Protein AF-A0A3D1RLZ6-F1 (afdb_monomer)

Mean predicted aligned error: 2.78 Å

Radius of gyration: 13.09 Å; Cα contacts (8 Å, |Δi|>4): 187; chains: 1; bounding box: 31×28×32 Å

Solvent-accessible surface area (backbone atoms only — not comparable to full-atom values): 5497 Å² total; per-residue (Å²): 127,96,57,69,88,46,57,87,55,47,55,25,34,32,24,26,44,87,44,50,28,30,39,30,36,43,90,94,47,75,49,80,34,24,55,87,26,44,69,63,46,30,62,75,71,66,55,89,64,71,44,82,76,44,78,47,44,32,54,79,47,51,66,40,80,39,77,40,95,88,50,104,45,73,19,36,28,40,72,29,85,84,52,52,80,84,65,71,44,40,66,41,77,39,97

Secondary structure (DSSP, 8-state):
---GGGGGG--EEEE-TTSEEEEEEETTEEEEEEGGGHHHHHHHHT----EEEEEEEGGGGTT-EEE-SSSS-EEEEEE-TT--SSSTTS-EEE-

pLDDT: mean 95.53, std 2.6, range [84.88, 98.5]

Structure (mmCIF, N/CA/C/O backbone):
data_AF-A0A3D1RLZ6-F1
#
_entry.id   AF-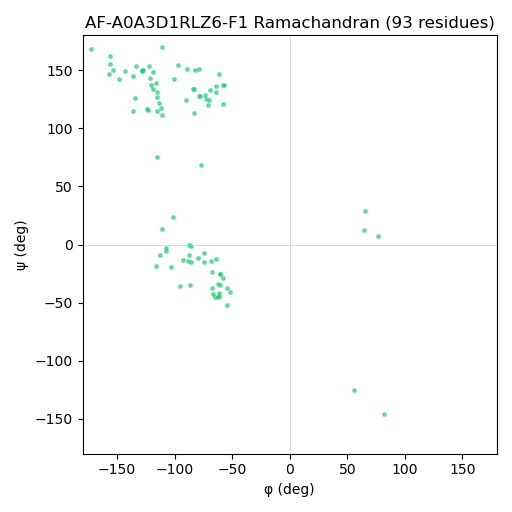A0A3D1RLZ6-F1
#
loop_
_atom_site.group_PDB
_atom_site.id
_atom_site.type_symbol
_atom_site.label_atom_id
_atom_site.label_alt_id
_atom_site.label_comp_id
_atom_site.label_asym_id
_atom_site.label_entity_id
_atom_site.label_seq_id
_atom_site.pdbx_PDB_ins_code
_atom_site.Cartn_x
_atom_site.Cartn_y
_atom_site.Cartn_z
_atom_site.occupancy
_atom_site.B_iso_or_equiv
_atom_site.auth_seq_id
_atom_site.auth_comp_id
_atom_site.auth_asym_id
_atom_site.auth_atom_id
_atom_site.pdbx_PDB_model_num
ATOM 1 N N . THR A 1 1 ? 8.895 3.585 1.256 1.00 89.19 1 THR A N 1
ATOM 2 C CA . THR A 1 1 ? 10.248 3.203 0.793 1.00 89.19 1 THR A CA 1
ATOM 3 C C . THR A 1 1 ? 11.272 3.813 1.725 1.00 89.19 1 THR A C 1
ATOM 5 O O . THR A 1 1 ? 11.030 4.918 2.190 1.00 89.19 1 THR A O 1
ATOM 8 N N . THR A 1 2 ? 12.380 3.129 2.007 1.00 90.88 2 THR A N 1
ATOM 9 C CA . THR A 1 2 ? 13.514 3.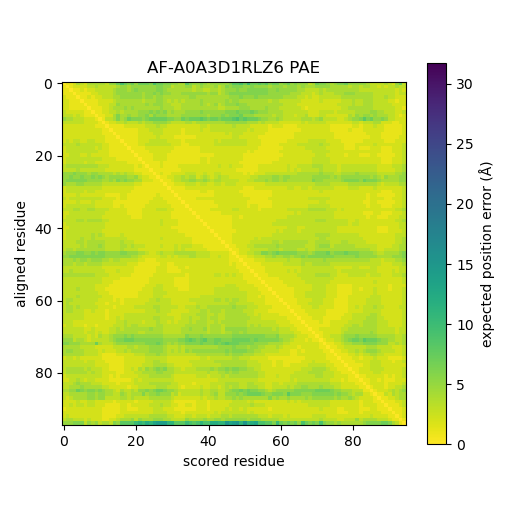688 2.773 1.00 90.88 2 THR A CA 1
ATOM 10 C C . THR A 1 2 ? 14.518 4.425 1.879 1.00 90.88 2 THR A C 1
ATOM 12 O O . THR A 1 2 ? 15.398 5.119 2.378 1.00 90.88 2 THR A O 1
ATOM 15 N N . THR A 1 3 ? 14.373 4.315 0.555 1.00 93.19 3 THR A N 1
ATOM 16 C CA . THR A 1 3 ? 15.245 4.927 -0.454 1.00 93.19 3 THR A CA 1
ATOM 17 C C . THR A 1 3 ? 14.465 5.964 -1.276 1.00 93.19 3 THR A C 1
ATOM 19 O O . THR A 1 3 ? 14.077 5.702 -2.416 1.00 93.19 3 THR A O 1
ATOM 22 N N . PRO A 1 4 ? 14.167 7.159 -0.728 1.00 91.56 4 PRO A N 1
ATOM 23 C CA . PRO A 1 4 ? 13.260 8.125 -1.363 1.00 91.56 4 PRO A CA 1
ATOM 24 C C . PRO A 1 4 ? 13.725 8.603 -2.747 1.00 91.56 4 PRO A C 1
ATOM 26 O O . PRO A 1 4 ? 12.891 8.927 -3.588 1.00 91.56 4 PRO A O 1
ATOM 29 N N . TRP A 1 5 ? 15.032 8.570 -3.032 1.00 93.25 5 TRP A N 1
ATOM 30 C CA . TRP A 1 5 ? 15.589 8.910 -4.349 1.00 93.25 5 TRP A CA 1
ATOM 31 C C . TRP A 1 5 ? 15.145 7.968 -5.480 1.00 93.25 5 TRP A C 1
ATOM 33 O O . TRP A 1 5 ? 15.356 8.287 -6.645 1.00 93.25 5 TRP A O 1
ATOM 43 N N . THR A 1 6 ? 14.528 6.825 -5.164 1.00 93.12 6 THR A N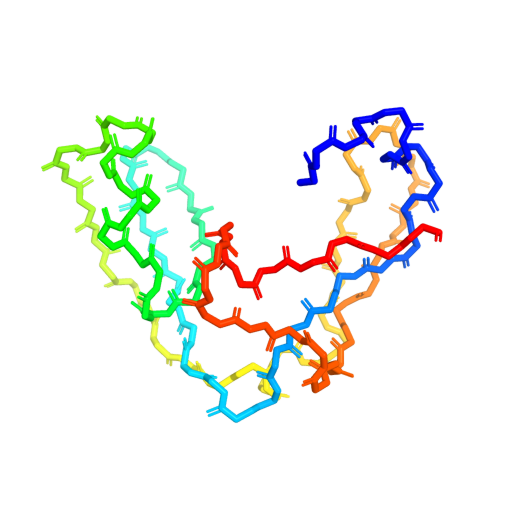 1
ATOM 44 C CA . THR A 1 6 ? 13.971 5.894 -6.162 1.00 93.12 6 THR A CA 1
ATOM 45 C C . THR A 1 6 ? 12.551 6.255 -6.599 1.00 93.12 6 THR A C 1
ATOM 47 O O . THR A 1 6 ? 12.101 5.799 -7.643 1.00 93.12 6 THR A O 1
ATOM 50 N N . LEU A 1 7 ? 11.851 7.122 -5.859 1.00 92.88 7 LEU A N 1
ATOM 51 C CA . LEU A 1 7 ? 10.470 7.497 -6.170 1.00 92.88 7 LEU A CA 1
ATOM 52 C C . LEU A 1 7 ? 10.286 8.172 -7.544 1.00 92.88 7 LEU A C 1
ATOM 54 O O . LEU A 1 7 ? 9.270 7.902 -8.171 1.00 92.88 7 LEU A O 1
ATOM 58 N N . PRO A 1 8 ? 11.215 8.997 -8.074 1.00 93.69 8 PRO A N 1
ATOM 59 C CA . PRO A 1 8 ? 11.110 9.504 -9.446 1.00 93.69 8 PRO A CA 1
ATOM 60 C C . PRO A 1 8 ? 11.039 8.402 -10.520 1.00 93.69 8 PRO A C 1
ATOM 62 O O . PRO A 1 8 ? 10.432 8.592 -11.575 1.00 93.69 8 PRO A O 1
ATOM 65 N N . ALA A 1 9 ? 11.644 7.243 -10.261 1.00 92.62 9 ALA A N 1
ATOM 66 C CA . ALA A 1 9 ? 11.632 6.109 -11.176 1.00 92.62 9 ALA A CA 1
ATOM 67 C C . ALA A 1 9 ? 10.387 5.217 -11.018 1.00 92.62 9 ALA A C 1
ATOM 69 O O . ALA A 1 9 ? 10.212 4.298 -11.805 1.00 92.62 9 ALA A O 1
ATOM 70 N N . ASN A 1 10 ? 9.474 5.517 -10.087 1.00 91.50 10 ASN A N 1
ATOM 71 C CA . ASN A 1 10 ? 8.288 4.701 -9.839 1.00 91.50 10 ASN A CA 1
ATOM 72 C C . ASN A 1 10 ? 7.404 4.526 -11.095 1.00 91.50 10 ASN A C 1
ATOM 74 O O . ASN A 1 10 ? 6.883 5.491 -11.660 1.00 91.50 10 ASN A O 1
ATOM 78 N N . THR A 1 11 ? 7.193 3.280 -11.501 1.00 89.50 11 THR A N 1
ATOM 79 C CA . THR A 1 11 ? 6.358 2.862 -12.635 1.00 89.50 11 THR A CA 1
ATOM 80 C C . THR A 1 11 ? 5.105 2.092 -12.208 1.00 89.50 11 THR A C 1
ATOM 82 O O . THR A 1 11 ? 4.213 1.878 -13.031 1.00 89.50 11 THR A O 1
ATOM 85 N N . GLY A 1 12 ? 4.978 1.712 -10.933 1.00 94.56 12 GLY A N 1
ATOM 86 C CA . GLY A 1 12 ? 3.848 0.915 -10.458 1.00 94.56 12 GLY A CA 1
ATOM 87 C C . GLY A 1 12 ? 3.807 0.731 -8.945 1.00 94.56 12 GLY A C 1
ATOM 88 O O . GLY A 1 12 ? 4.760 1.019 -8.234 1.00 94.56 12 GLY A O 1
ATOM 89 N N . ILE A 1 13 ? 2.684 0.237 -8.438 1.00 97.12 13 ILE A N 1
ATOM 90 C CA . ILE A 1 13 ? 2.476 -0.017 -7.011 1.00 97.12 13 ILE A CA 1
ATOM 91 C C . ILE A 1 13 ? 2.081 -1.483 -6.845 1.00 97.12 13 ILE A C 1
ATOM 93 O O . ILE A 1 13 ? 1.043 -1.915 -7.332 1.00 97.12 13 ILE A O 1
ATOM 97 N N . CYS A 1 14 ? 2.903 -2.256 -6.151 1.00 97.50 14 CYS A N 1
ATOM 98 C CA . CYS A 1 14 ? 2.623 -3.640 -5.816 1.00 97.50 14 CYS A CA 1
ATOM 99 C C . CYS A 1 14 ? 1.739 -3.748 -4.569 1.00 97.50 14 CYS A C 1
ATOM 101 O O . CYS A 1 14 ? 2.021 -3.127 -3.539 1.00 97.50 14 CYS A O 1
ATOM 103 N N . VAL A 1 15 ? 0.719 -4.600 -4.653 1.00 98.12 15 VAL A N 1
ATOM 104 C CA . VAL A 1 15 ? -0.120 -5.045 -3.529 1.00 98.12 15 VAL A CA 1
ATOM 105 C C . VAL A 1 15 ? -0.182 -6.571 -3.495 1.00 98.12 15 VAL A C 1
ATOM 107 O O . VAL A 1 15 ? -0.095 -7.223 -4.536 1.00 98.12 15 VAL A O 1
ATOM 110 N N . HIS A 1 16 ? -0.323 -7.174 -2.316 1.00 98.38 16 HIS A N 1
ATOM 111 C CA . HIS A 1 16 ? -0.461 -8.627 -2.226 1.00 98.38 16 HIS A CA 1
ATOM 112 C C . HIS A 1 16 ? -1.895 -9.039 -2.607 1.00 98.38 16 HIS A C 1
ATOM 114 O O . HIS A 1 16 ? -2.842 -8.531 -2.002 1.00 98.38 16 HIS A O 1
ATOM 120 N N . PRO A 1 17 ? -2.106 -9.988 -3.538 1.00 97.88 17 PRO A N 1
ATOM 121 C CA . PRO A 1 17 ? -3.448 -10.315 -4.034 1.00 97.88 17 PRO A CA 1
ATOM 122 C C . PRO A 1 17 ? -4.396 -10.859 -2.952 1.00 97.88 17 PRO A C 1
ATOM 124 O O . PRO A 1 17 ? -5.597 -10.592 -2.995 1.00 97.88 17 PRO A O 1
ATOM 127 N N . ASP A 1 18 ? -3.853 -11.603 -1.984 1.00 98.06 18 ASP A N 1
ATOM 128 C CA . ASP A 1 18 ? -4.637 -12.317 -0.964 1.00 98.06 18 ASP A CA 1
ATOM 129 C C . ASP A 1 18 ? -4.865 -11.520 0.333 1.00 98.06 18 ASP A C 1
ATOM 131 O O . ASP A 1 18 ? -5.708 -11.905 1.154 1.00 98.06 18 ASP A O 1
ATOM 135 N N . PHE A 1 19 ? -4.141 -10.412 0.529 1.00 98.38 19 PHE A N 1
ATOM 136 C CA . PHE A 1 19 ? -4.297 -9.585 1.726 1.00 98.38 19 PHE A CA 1
ATOM 137 C C . PHE A 1 19 ? -5.525 -8.686 1.619 1.00 98.38 19 PHE A C 1
ATOM 139 O O . PHE A 1 19 ? -5.942 -8.289 0.528 1.00 98.38 19 PHE A O 1
ATOM 146 N N . ASP A 1 20 ? -6.096 -8.377 2.780 1.00 98.44 20 ASP A N 1
ATOM 147 C CA . ASP A 1 20 ? -7.176 -7.409 2.917 1.00 98.44 20 ASP A CA 1
ATOM 148 C C . ASP A 1 20 ? -6.600 -5.998 3.019 1.00 98.44 20 ASP A C 1
ATOM 150 O O . ASP A 1 20 ? -5.659 -5.739 3.774 1.00 98.44 20 ASP A O 1
ATOM 154 N N . TYR A 1 21 ? -7.189 -5.083 2.263 1.00 98.50 21 TYR A N 1
ATOM 155 C CA . TYR A 1 21 ? -6.867 -3.667 2.228 1.00 98.50 21 TYR A CA 1
ATOM 156 C C . TYR A 1 21 ? -8.083 -2.853 2.646 1.00 98.50 21 TYR A C 1
ATOM 158 O O . TYR A 1 21 ? -9.233 -3.225 2.401 1.00 98.50 21 TYR A O 1
ATOM 166 N N . LEU A 1 22 ? -7.810 -1.718 3.278 1.00 98.38 22 LEU A N 1
ATOM 167 C CA . LEU A 1 22 ? -8.814 -0.791 3.766 1.00 98.38 22 LEU A CA 1
ATOM 168 C C . LEU A 1 22 ? -8.687 0.527 3.016 1.00 98.38 22 LEU A C 1
ATOM 170 O O . LEU A 1 22 ? -7.614 1.125 3.004 1.00 98.38 22 LEU A O 1
ATOM 174 N N . LEU A 1 23 ? -9.795 1.000 2.446 1.00 98.12 23 LEU A N 1
ATOM 175 C CA . LEU A 1 23 ? -9.969 2.418 2.164 1.00 98.12 23 LEU A CA 1
ATOM 176 C C . LEU A 1 23 ? -10.468 3.067 3.449 1.00 98.12 23 LEU A C 1
ATOM 178 O O . LEU A 1 23 ? -11.591 2.804 3.883 1.00 98.12 23 LEU A O 1
ATOM 182 N N . LEU A 1 24 ? -9.646 3.919 4.038 1.00 97.19 24 LEU A N 1
ATOM 183 C CA . LEU A 1 24 ? -9.953 4.625 5.273 1.00 97.19 24 LEU A CA 1
ATOM 184 C C . LEU A 1 24 ? -9.867 6.130 5.075 1.00 97.19 24 LEU A C 1
ATOM 186 O O . LEU A 1 24 ? -9.161 6.610 4.194 1.00 97.19 24 LEU A O 1
ATOM 190 N N . GLN A 1 25 ? -10.612 6.864 5.889 1.00 97.75 25 GLN A N 1
ATOM 191 C CA . GLN A 1 25 ? -10.584 8.315 5.942 1.00 97.75 25 GLN A CA 1
ATOM 192 C C . GLN A 1 25 ? -10.068 8.761 7.304 1.00 97.75 25 GLN A C 1
ATOM 194 O O . GLN A 1 25 ? -10.582 8.311 8.324 1.00 97.75 25 GLN A O 1
ATOM 199 N N . THR A 1 26 ? -9.103 9.673 7.314 1.00 96.19 26 THR A N 1
ATOM 200 C CA . THR A 1 26 ? -8.646 10.367 8.524 1.00 96.19 26 THR A CA 1
ATOM 201 C C . THR A 1 26 ? -8.522 11.855 8.213 1.00 96.19 26 THR A C 1
ATOM 203 O O . THR A 1 26 ? -7.943 12.252 7.200 1.00 96.19 26 THR A O 1
ATOM 206 N N . GLY A 1 27 ? -9.185 12.690 9.016 1.00 94.38 27 GLY A N 1
ATOM 207 C CA . GLY A 1 27 ? -9.415 14.093 8.669 1.00 94.38 27 GLY A CA 1
ATOM 208 C C . GLY A 1 27 ? -10.117 14.249 7.309 1.00 94.38 27 GLY A C 1
ATOM 209 O O . GLY A 1 27 ? -11.192 13.684 7.072 1.00 94.38 27 GLY A O 1
ATOM 210 N N . SER A 1 28 ? -9.509 15.028 6.410 1.00 95.00 28 SER A N 1
ATOM 211 C CA . SER A 1 28 ? -9.987 15.251 5.037 1.00 95.00 28 SER A CA 1
ATOM 212 C C . SER A 1 28 ? -9.466 14.235 4.020 1.00 95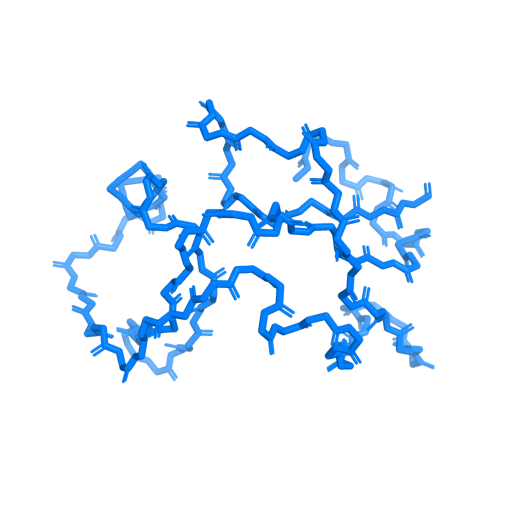.00 28 SER A C 1
ATOM 214 O O . SER A 1 28 ? -9.998 14.164 2.913 1.00 95.00 28 SER A O 1
ATOM 216 N N . GLU A 1 29 ? -8.444 13.459 4.377 1.00 96.62 29 GLU A N 1
ATOM 217 C CA . GLU A 1 29 ? -7.712 12.604 3.448 1.00 96.62 29 GLU A CA 1
ATOM 218 C C . GLU A 1 29 ? -8.216 11.161 3.481 1.00 96.62 29 GLU A C 1
ATOM 220 O O . GLU A 1 29 ? -8.757 10.676 4.482 1.00 96.62 29 GLU A O 1
ATOM 225 N N . LYS A 1 30 ? -8.026 10.455 2.363 1.00 97.44 30 LYS A N 1
ATOM 226 C CA . LYS A 1 30 ? -8.342 9.029 2.239 1.00 97.44 30 LYS A CA 1
ATOM 227 C C . LYS A 1 30 ? -7.094 8.243 1.880 1.00 97.44 30 LYS A C 1
ATOM 229 O O . LYS A 1 30 ? -6.354 8.628 0.980 1.00 97.44 30 LYS A O 1
ATOM 234 N N . TYR A 1 31 ? -6.918 7.102 2.532 1.00 97.50 31 TYR A N 1
ATOM 235 C CA . TYR A 1 31 ? -5.752 6.244 2.369 1.00 97.50 31 TYR A CA 1
ATOM 236 C C . TYR A 1 31 ? -6.161 4.810 2.059 1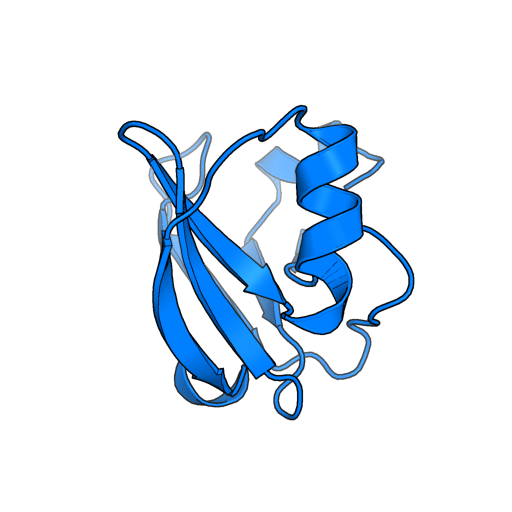.00 97.50 31 TYR A C 1
ATOM 238 O O . TYR A 1 31 ? -7.212 4.341 2.496 1.00 97.50 31 TYR A O 1
ATOM 246 N N . VAL A 1 32 ? -5.296 4.117 1.319 1.00 97.75 32 VAL A N 1
ATOM 247 C CA . VAL A 1 32 ? -5.363 2.669 1.110 1.00 97.75 32 VAL A CA 1
ATOM 248 C C . VAL A 1 32 ? -4.181 2.030 1.819 1.00 97.75 32 VAL A C 1
ATOM 250 O O . VAL A 1 32 ? -3.032 2.321 1.485 1.00 97.75 32 VAL A O 1
ATOM 253 N N . ILE A 1 33 ? -4.466 1.184 2.807 1.00 97.56 33 ILE A N 1
ATOM 254 C CA . ILE A 1 33 ? -3.464 0.514 3.647 1.00 97.56 33 ILE A CA 1
ATOM 255 C C . ILE A 1 33 ? -3.869 -0.952 3.818 1.00 97.56 33 ILE A C 1
ATOM 257 O O . ILE A 1 33 ? -5.060 -1.267 3.884 1.00 97.56 33 ILE A O 1
ATOM 261 N N . ALA A 1 34 ? -2.895 -1.860 3.883 1.00 98.19 34 ALA A N 1
ATOM 262 C CA . ALA A 1 34 ? -3.170 -3.251 4.226 1.00 98.19 34 ALA A CA 1
ATOM 263 C C . ALA A 1 34 ? -3.709 -3.342 5.661 1.00 98.19 34 ALA A C 1
ATOM 265 O O . ALA A 1 34 ? -3.115 -2.806 6.594 1.00 98.19 34 ALA A O 1
ATOM 266 N N . LYS A 1 35 ? -4.816 -4.061 5.853 1.00 97.94 35 LYS A N 1
ATOM 267 C CA . LYS A 1 35 ? -5.535 -4.162 7.131 1.00 97.94 35 LYS A CA 1
ATOM 268 C C . LYS A 1 35 ? -4.627 -4.556 8.298 1.00 97.94 35 LYS A C 1
ATOM 270 O O . LYS A 1 35 ? -4.738 -3.978 9.372 1.00 97.94 35 LYS A O 1
ATOM 275 N N . GLY A 1 36 ? -3.700 -5.489 8.072 1.00 96.75 36 GLY A N 1
ATOM 276 C CA . GLY A 1 36 ? -2.747 -5.949 9.091 1.00 96.75 36 GLY A CA 1
ATOM 277 C C . GLY A 1 36 ? -1.698 -4.915 9.518 1.00 96.75 36 GLY A C 1
ATOM 278 O O . GLY A 1 36 ? -1.054 -5.110 10.540 1.00 96.75 36 GLY A O 1
ATOM 279 N N . LEU A 1 37 ? -1.531 -3.823 8.766 1.00 97.38 37 LEU A N 1
ATOM 280 C CA . LEU A 1 37 ? -0.552 -2.764 9.034 1.00 97.38 37 LEU A CA 1
ATOM 281 C C . LEU A 1 37 ? -1.196 -1.470 9.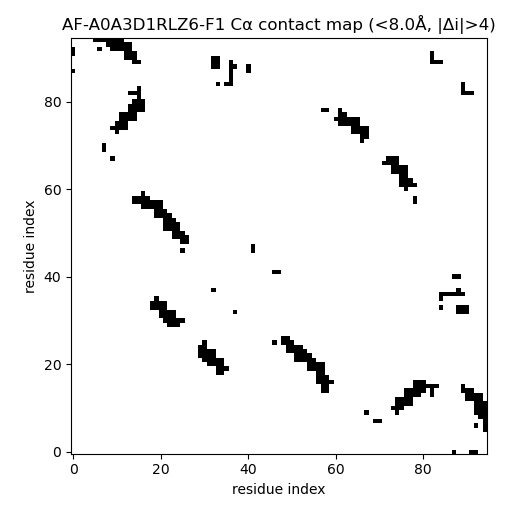552 1.00 97.38 37 LEU A C 1
ATOM 283 O O . LEU A 1 37 ? -0.477 -0.532 9.885 1.00 97.38 37 LEU A O 1
ATOM 287 N N . LEU A 1 38 ? -2.530 -1.411 9.644 1.00 96.69 38 LEU A N 1
ATOM 288 C CA . LEU A 1 38 ? -3.264 -0.203 10.024 1.00 96.69 38 LEU A CA 1
ATOM 289 C C . LEU A 1 38 ? -2.790 0.381 11.358 1.00 96.69 38 LEU A C 1
ATOM 291 O O . LEU A 1 38 ? -2.444 1.553 11.403 1.00 96.69 38 LEU A O 1
ATOM 295 N N . GLU A 1 39 ? -2.735 -0.430 12.414 1.00 95.38 39 GLU A N 1
ATOM 296 C CA . GLU A 1 39 ? -2.354 0.039 13.755 1.00 95.38 39 GLU A CA 1
ATOM 297 C C . GLU A 1 39 ? -0.925 0.601 13.782 1.00 95.38 39 GLU A C 1
ATOM 299 O O . GLU A 1 39 ? -0.677 1.660 14.354 1.00 95.38 39 GLU A O 1
ATOM 304 N N . SER A 1 40 ? 0.016 -0.067 13.102 1.00 96.25 40 SER A N 1
ATOM 305 C CA . SER A 1 40 ? 1.404 0.401 13.004 1.00 96.25 40 SER A CA 1
ATOM 306 C C . SER A 1 40 ? 1.497 1.725 12.248 1.00 96.25 40 SER A C 1
ATOM 308 O O . SER A 1 40 ? 2.191 2.637 12.688 1.00 96.25 40 SER A O 1
ATOM 310 N N . VAL A 1 41 ? 0.789 1.840 11.120 1.00 96.56 41 VAL A N 1
ATOM 311 C CA . VAL A 1 41 ? 0.774 3.060 10.304 1.00 96.56 41 VAL A CA 1
ATOM 312 C C . VAL A 1 41 ? 0.101 4.208 11.053 1.00 96.56 41 VAL A C 1
ATOM 314 O O . VAL A 1 41 ? 0.607 5.326 11.037 1.00 96.56 41 VAL A O 1
ATOM 317 N N . ALA A 1 42 ? -1.011 3.940 11.736 1.00 96.25 42 ALA A N 1
ATOM 318 C CA . ALA A 1 42 ? -1.713 4.933 12.532 1.00 96.25 42 ALA A CA 1
ATOM 319 C C . ALA A 1 42 ? -0.834 5.470 13.668 1.00 96.25 42 ALA A C 1
ATOM 321 O O . ALA A 1 42 ? -0.758 6.683 13.853 1.00 96.25 42 ALA A O 1
ATOM 322 N N . ALA A 1 43 ? -0.116 4.592 14.375 1.00 96.06 43 ALA A N 1
ATOM 323 C CA . ALA A 1 43 ? 0.821 4.995 15.417 1.00 96.06 43 ALA A CA 1
ATOM 324 C C . ALA A 1 43 ? 1.976 5.849 14.863 1.00 96.06 43 ALA A C 1
ATOM 326 O O . ALA A 1 43 ? 2.297 6.889 15.436 1.00 96.06 43 ALA A O 1
ATOM 327 N N . GLU A 1 44 ? 2.576 5.447 13.738 1.00 95.44 44 GLU A N 1
ATOM 328 C CA . GLU A 1 44 ? 3.704 6.162 13.123 1.00 95.44 44 GLU A CA 1
ATOM 329 C C . GLU A 1 44 ? 3.301 7.535 12.564 1.00 95.44 44 GLU A C 1
ATOM 331 O O . GLU A 1 44 ? 4.047 8.506 12.692 1.00 95.44 44 GLU A O 1
ATOM 336 N N . LEU A 1 45 ? 2.102 7.641 11.985 1.00 94.94 45 LEU A N 1
ATOM 337 C CA . LEU A 1 45 ? 1.571 8.890 11.432 1.00 94.94 45 LEU A CA 1
ATOM 338 C C . LEU A 1 45 ? 0.823 9.747 12.466 1.00 94.94 45 LEU A C 1
ATOM 340 O O . LEU A 1 45 ? 0.338 10.827 12.125 1.00 94.94 45 LEU A O 1
ATOM 344 N N . GLY A 1 46 ? 0.721 9.285 13.716 1.00 95.94 46 GLY A N 1
ATOM 345 C CA . GLY A 1 46 ? 0.030 9.994 14.793 1.00 95.94 46 GLY A CA 1
ATOM 346 C C . GLY A 1 46 ? -1.477 10.141 14.565 1.00 95.94 46 GLY A C 1
ATOM 347 O O . GLY A 1 46 ? -2.075 11.122 15.007 1.00 95.94 46 GLY A O 1
ATOM 348 N N . TRP A 1 47 ? -2.097 9.204 13.849 1.00 95.81 47 TRP A N 1
ATOM 349 C CA . TRP A 1 47 ? -3.540 9.199 13.635 1.00 95.81 47 TRP A CA 1
ATOM 350 C C . TRP A 1 47 ? -4.257 8.805 14.923 1.00 95.81 47 TRP A C 1
ATOM 352 O O . TRP A 1 47 ? -3.991 7.756 15.502 1.00 95.81 47 TRP A O 1
ATOM 362 N N . THR A 1 48 ? -5.182 9.652 15.367 1.00 93.62 48 THR A N 1
ATOM 363 C CA . THR A 1 48 ? -5.976 9.427 16.586 1.00 93.62 48 THR A CA 1
ATOM 364 C C . THR A 1 48 ? -7.398 8.966 16.296 1.00 93.62 48 THR A C 1
ATOM 366 O O . THR A 1 48 ? -8.043 8.399 17.173 1.00 93.62 48 THR A O 1
ATOM 369 N N . ASP A 1 49 ? -7.882 9.203 15.076 1.00 95.00 49 ASP A N 1
ATOM 370 C CA . ASP A 1 49 ? -9.190 8.767 14.605 1.00 95.00 49 ASP A CA 1
ATOM 371 C C . ASP A 1 49 ? -9.148 8.473 13.101 1.00 95.00 49 ASP A C 1
ATOM 373 O O . ASP A 1 49 ? -8.483 9.166 12.316 1.00 95.00 49 ASP A O 1
ATOM 377 N N . TRP A 1 50 ? -9.871 7.434 12.694 1.00 96.88 50 TRP A N 1
ATOM 378 C CA . TRP A 1 50 ? -10.073 7.081 11.297 1.00 96.88 50 TRP A CA 1
ATOM 379 C C . TRP A 1 50 ? -11.379 6.315 11.116 1.00 96.88 50 TRP A C 1
ATOM 381 O O . TRP A 1 50 ? -11.822 5.536 11.958 1.00 96.88 50 TRP A O 1
ATOM 391 N N . LYS A 1 51 ? -11.973 6.475 9.938 1.00 97.75 51 LYS A N 1
ATOM 392 C CA . LYS A 1 51 ? -13.174 5.759 9.526 1.00 97.75 51 LYS A CA 1
ATOM 393 C C . LYS A 1 51 ? -12.852 4.816 8.382 1.00 97.75 51 LYS A C 1
ATOM 395 O O . LYS A 1 51 ? -12.445 5.255 7.309 1.00 97.75 51 LYS A O 1
ATOM 400 N N . VAL A 1 52 ? -13.116 3.527 8.570 1.00 98.00 52 VAL A N 1
ATOM 401 C CA . VAL A 1 52 ? -13.069 2.554 7.472 1.00 98.00 52 VAL A CA 1
ATOM 402 C C . VAL A 1 52 ? -14.263 2.797 6.546 1.00 98.00 52 VAL A C 1
ATOM 404 O O . VAL A 1 52 ? -15.416 2.746 6.971 1.00 98.00 52 VAL A O 1
ATOM 407 N N . LEU A 1 53 ? -13.982 3.094 5.278 1.00 98.06 53 LEU A N 1
ATOM 408 C CA . LEU A 1 53 ? -14.986 3.324 4.238 1.00 98.06 53 LEU A CA 1
ATOM 409 C C . LEU A 1 53 ? -15.273 2.058 3.430 1.00 98.06 53 LEU A C 1
ATOM 411 O O . LEU A 1 53 ? -16.403 1.857 2.988 1.00 98.06 53 LEU A O 1
ATOM 415 N N . LYS A 1 54 ? -14.247 1.232 3.196 1.00 98.00 54 LYS A N 1
ATOM 416 C CA . LYS A 1 54 ? -14.364 -0.015 2.436 1.00 98.00 54 LYS A CA 1
ATOM 417 C C . LYS A 1 54 ? -13.244 -0.983 2.803 1.00 98.00 54 LYS A C 1
ATOM 419 O O . LYS A 1 54 ? -12.118 -0.552 3.030 1.00 98.00 54 LYS A O 1
ATOM 424 N N . GLU A 1 55 ? -13.551 -2.273 2.773 1.00 98.38 55 GLU A N 1
ATOM 425 C CA . GLU A 1 55 ? -12.585 -3.373 2.822 1.00 98.38 55 GLU A CA 1
ATOM 426 C C . GLU A 1 55 ? -12.652 -4.153 1.501 1.00 98.38 55 GLU A C 1
ATOM 428 O O . GLU A 1 55 ? -13.735 -4.323 0.934 1.00 98.38 55 GLU A O 1
ATOM 433 N N . PHE A 1 56 ? -11.499 -4.552 0.967 1.00 98.31 56 PHE A N 1
ATOM 434 C CA . PHE A 1 56 ? -11.377 -5.280 -0.301 1.00 98.31 56 PHE A CA 1
ATOM 435 C C . PHE A 1 56 ? -10.076 -6.088 -0.347 1.00 98.31 56 PHE A C 1
ATOM 437 O O . PHE A 1 56 ? -9.150 -5.822 0.418 1.00 98.31 56 PHE A O 1
ATOM 444 N N . LYS A 1 57 ? -9.979 -7.065 -1.254 1.00 98.31 57 LYS A N 1
ATOM 445 C CA . LYS A 1 57 ? -8.737 -7.815 -1.475 1.00 98.31 57 LYS A CA 1
ATOM 446 C C . LYS A 1 57 ? -7.795 -7.040 -2.386 1.00 98.31 57 LYS A C 1
ATOM 448 O O . LYS A 1 57 ? -8.245 -6.341 -3.289 1.00 98.31 57 LYS A O 1
ATOM 453 N N . GLY A 1 58 ? -6.484 -7.219 -2.216 1.00 97.56 58 GLY A N 1
ATOM 454 C CA . GLY A 1 58 ? -5.488 -6.571 -3.083 1.00 97.56 58 GLY A CA 1
ATOM 455 C C . GLY A 1 58 ? -5.716 -6.864 -4.571 1.00 97.56 58 GLY A C 1
ATOM 456 O O . GLY A 1 58 ? -5.632 -5.962 -5.399 1.00 97.56 58 GLY A O 1
ATOM 457 N N . LYS A 1 59 ? -6.143 -8.090 -4.903 1.00 98.06 59 LYS A N 1
ATOM 458 C CA . LYS A 1 59 ? -6.495 -8.468 -6.282 1.00 98.06 59 LYS A CA 1
ATOM 459 C C . LYS A 1 59 ? -7.647 -7.653 -6.884 1.00 98.06 59 LYS A C 1
ATOM 461 O O . LYS A 1 59 ? -7.723 -7.534 -8.101 1.00 98.06 59 LYS A O 1
ATOM 466 N N . ASP A 1 60 ? -8.533 -7.095 -6.059 1.00 97.75 60 ASP A N 1
ATOM 467 C CA . ASP A 1 60 ? -9.717 -6.361 -6.522 1.00 97.75 60 ASP A CA 1
ATOM 468 C C . ASP A 1 60 ? -9.357 -4.968 -7.068 1.00 97.75 60 ASP A C 1
ATOM 470 O O . ASP A 1 60 ? -10.176 -4.337 -7.734 1.00 97.75 60 ASP A O 1
ATOM 474 N N . ILE A 1 61 ? -8.141 -4.484 -6.787 1.00 96.69 61 ILE A N 1
ATOM 475 C CA . ILE A 1 61 ? -7.615 -3.200 -7.273 1.00 96.69 61 ILE A CA 1
ATOM 476 C C . ILE A 1 61 ? -6.476 -3.370 -8.282 1.00 96.69 61 ILE A C 1
ATOM 478 O O . ILE A 1 61 ? -5.785 -2.403 -8.603 1.00 96.69 61 ILE A O 1
ATOM 482 N N . GLU A 1 62 ? -6.268 -4.580 -8.803 1.00 97.06 62 GLU A N 1
ATOM 483 C CA . GLU A 1 62 ? -5.295 -4.801 -9.867 1.00 97.06 62 GLU A CA 1
ATOM 484 C C . GLU A 1 62 ? -5.626 -3.925 -11.086 1.00 97.06 62 GLU A C 1
ATOM 486 O O . GLU A 1 62 ? -6.780 -3.788 -11.495 1.00 97.06 62 GLU A O 1
ATOM 491 N N . ARG A 1 63 ? -4.593 -3.317 -11.675 1.00 96.44 63 ARG A N 1
ATOM 492 C CA . ARG A 1 63 ? -4.673 -2.335 -12.766 1.00 96.44 63 ARG A CA 1
ATOM 493 C C . ARG A 1 63 ? -5.378 -1.022 -12.416 1.00 96.44 63 ARG A C 1
ATOM 495 O O . ARG A 1 63 ? -5.645 -0.241 -13.330 1.00 96.44 63 ARG A O 1
ATOM 502 N N . ALA A 1 64 ? -5.646 -0.735 -11.140 1.00 96.81 64 ALA A N 1
ATOM 503 C CA . ALA A 1 64 ? -6.060 0.607 -10.746 1.00 96.81 64 ALA A CA 1
ATOM 504 C C . ALA A 1 64 ? -5.000 1.631 -11.183 1.00 96.81 64 ALA A C 1
ATOM 506 O O . ALA A 1 64 ? -3.795 1.389 -11.068 1.00 96.81 64 ALA A O 1
ATOM 507 N N . VAL A 1 65 ? -5.463 2.761 -11.714 1.00 96.06 65 VAL A N 1
ATOM 508 C CA . VAL A 1 65 ? -4.601 3.839 -12.203 1.00 96.06 65 VAL A CA 1
ATOM 509 C C . VAL A 1 65 ? -4.340 4.814 -11.064 1.00 96.06 65 VAL A C 1
ATOM 511 O O . VAL A 1 65 ? -5.271 5.348 -10.461 1.00 96.06 65 VAL A O 1
ATOM 514 N N . CYS A 1 66 ? -3.067 5.054 -10.776 1.00 94.69 66 CYS A N 1
ATOM 515 C CA . CYS A 1 66 ? -2.608 6.009 -9.781 1.00 94.69 66 CYS A CA 1
ATOM 516 C C . CYS A 1 66 ? -1.768 7.086 -10.463 1.00 94.69 66 CYS A C 1
ATOM 518 O O . CYS A 1 66 ? -0.870 6.779 -11.241 1.00 94.69 66 CYS A O 1
ATOM 520 N N . ARG A 1 67 ? -2.008 8.355 -10.136 1.00 94.81 67 ARG A N 1
ATOM 521 C CA . ARG A 1 67 ? -1.158 9.449 -10.614 1.00 94.81 67 ARG A CA 1
ATOM 522 C C . ARG A 1 67 ? 0.215 9.365 -9.947 1.00 94.81 67 ARG A C 1
ATOM 524 O O . ARG A 1 67 ? 0.300 9.229 -8.726 1.00 94.81 67 ARG A O 1
ATOM 531 N N . HIS A 1 68 ? 1.285 9.486 -10.727 1.00 94.50 68 HIS A N 1
ATOM 532 C CA . HIS A 1 68 ? 2.635 9.586 -10.184 1.00 94.50 68 HIS A CA 1
ATOM 533 C C . HIS A 1 68 ? 2.784 10.878 -9.354 1.00 94.50 68 HIS A C 1
ATOM 535 O O . HIS A 1 68 ? 2.355 11.943 -9.804 1.00 94.50 68 HIS A O 1
ATOM 541 N N . PRO A 1 69 ? 3.415 10.838 -8.166 1.00 91.19 69 PRO A N 1
ATOM 542 C CA . PRO A 1 69 ? 3.441 11.991 -7.261 1.00 91.19 69 PRO A CA 1
ATOM 543 C C . PRO A 1 69 ? 4.248 13.189 -7.789 1.00 91.19 69 PRO A C 1
ATOM 545 O O . PRO A 1 69 ? 3.995 14.315 -7.376 1.00 91.19 69 PRO A O 1
ATOM 548 N N . PHE A 1 70 ? 5.211 12.967 -8.692 1.00 93.31 70 PHE A N 1
ATOM 549 C CA . PHE A 1 70 ? 6.139 14.015 -9.160 1.00 93.31 70 PHE A CA 1
ATOM 550 C C . PHE A 1 70 ? 6.047 14.372 -10.644 1.00 93.31 70 PHE A C 1
ATOM 552 O O . PHE A 1 70 ? 6.553 15.411 -11.052 1.00 93.31 70 PHE A O 1
ATOM 559 N N . PHE A 1 71 ? 5.450 13.508 -11.462 1.00 93.31 71 PHE A N 1
ATOM 560 C CA . PHE A 1 71 ? 5.481 13.638 -12.919 1.00 93.31 71 PHE A CA 1
ATOM 561 C C . PHE A 1 71 ? 4.076 13.438 -13.467 1.00 93.31 71 PHE A C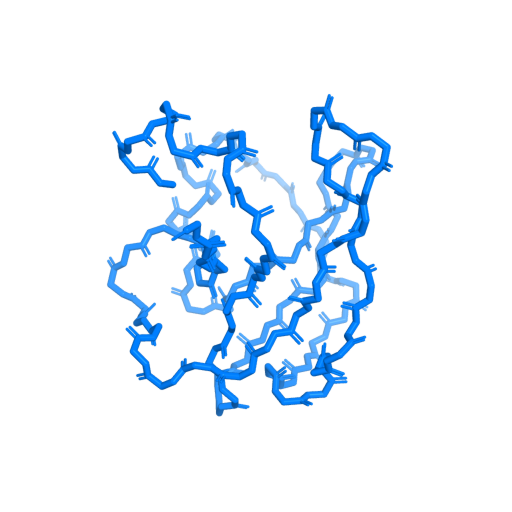 1
ATOM 563 O O . PHE A 1 71 ? 3.269 12.736 -12.860 1.00 93.31 71 PHE A O 1
ATOM 570 N N . GLU A 1 72 ? 3.785 14.020 -14.627 1.00 93.06 72 GLU A N 1
ATOM 571 C CA . GLU A 1 72 ? 2.522 13.801 -15.338 1.00 93.06 72 GLU A CA 1
ATOM 572 C C . GLU A 1 72 ? 2.544 12.448 -16.055 1.00 93.06 72 GLU A C 1
ATOM 574 O O . GLU A 1 72 ? 2.646 12.347 -17.274 1.00 93.06 72 GLU A O 1
ATOM 579 N N . ARG A 1 73 ? 2.525 11.387 -15.251 1.00 91.81 73 ARG A N 1
ATOM 580 C CA . ARG A 1 73 ? 2.545 9.996 -15.687 1.00 91.81 73 ARG A CA 1
ATOM 581 C C . ARG A 1 73 ? 1.658 9.171 -14.766 1.00 91.81 73 ARG A C 1
ATOM 583 O O . ARG A 1 73 ? 1.572 9.446 -13.569 1.00 91.81 73 ARG A O 1
ATOM 590 N N . ASP A 1 74 ? 1.074 8.120 -15.315 1.00 93.75 74 ASP A N 1
ATOM 591 C CA . ASP A 1 74 ? 0.331 7.136 -14.542 1.00 93.75 74 ASP A CA 1
ATOM 592 C C . ASP A 1 74 ? 1.235 6.007 -14.033 1.00 93.75 74 ASP A C 1
ATOM 594 O O . ASP A 1 74 ? 2.250 5.644 -14.627 1.00 93.75 74 ASP A O 1
ATOM 598 N N . SER A 1 75 ? 0.855 5.442 -12.899 1.00 93.56 75 SER A N 1
ATOM 599 C CA . SER A 1 75 ? 1.385 4.212 -12.325 1.00 93.56 75 SER A CA 1
ATOM 600 C C . SER A 1 75 ? 0.233 3.233 -12.174 1.00 93.56 75 SER A C 1
ATOM 602 O O . SER A 1 75 ? -0.886 3.628 -11.850 1.00 93.56 75 SER A O 1
ATOM 604 N N . LEU A 1 76 ? 0.497 1.954 -12.410 1.00 95.62 76 LEU A N 1
ATOM 605 C CA . LEU A 1 76 ? -0.518 0.919 -12.253 1.00 95.62 76 LEU A CA 1
ATOM 606 C C . LEU A 1 76 ? -0.331 0.186 -10.938 1.00 95.62 76 LEU A C 1
ATOM 608 O O . LEU A 1 76 ? 0.796 -0.110 -10.536 1.00 95.62 76 LEU A O 1
ATOM 612 N N . VAL A 1 77 ? -1.446 -0.165 -10.310 1.00 97.56 77 VAL A N 1
ATOM 613 C CA . VAL A 1 77 ? -1.439 -1.176 -9.260 1.00 97.56 77 VAL A CA 1
ATOM 614 C C . VAL A 1 77 ? -1.262 -2.551 -9.902 1.00 97.56 77 VAL A C 1
ATOM 616 O O . VAL A 1 77 ? -1.983 -2.907 -10.835 1.00 97.56 77 VAL A O 1
ATOM 619 N N . ILE A 1 78 ? -0.303 -3.328 -9.413 1.00 97.44 78 ILE A N 1
ATOM 620 C CA . ILE A 1 78 ? -0.022 -4.693 -9.864 1.00 97.44 78 ILE A CA 1
ATOM 621 C C . ILE A 1 78 ? 0.015 -5.640 -8.666 1.00 97.44 78 ILE A C 1
ATOM 623 O O . ILE A 1 78 ? 0.370 -5.253 -7.553 1.00 97.44 78 ILE A O 1
ATOM 627 N N . ASN A 1 79 ? -0.350 -6.900 -8.880 1.00 97.31 79 ASN A N 1
ATOM 628 C CA . ASN A 1 79 ? -0.279 -7.899 -7.823 1.00 97.31 79 ASN A CA 1
ATOM 629 C C . ASN A 1 79 ? 1.164 -8.397 -7.644 1.00 97.31 79 ASN A C 1
ATOM 631 O O . ASN A 1 79 ? 1.801 -8.852 -8.593 1.00 97.31 79 ASN A O 1
ATOM 635 N N . GLY A 1 80 ? 1.669 -8.361 -6.411 1.00 95.81 80 GLY A N 1
ATOM 636 C CA . GLY A 1 80 ? 3.017 -8.793 -6.050 1.00 95.81 80 GLY A CA 1
ATOM 637 C C . GLY A 1 80 ? 3.020 -9.616 -4.765 1.00 95.81 80 GLY A C 1
ATOM 638 O O . GLY A 1 80 ? 2.745 -9.100 -3.688 1.00 95.81 80 GLY A O 1
ATOM 639 N N . ARG A 1 81 ? 3.387 -10.901 -4.855 1.00 95.81 81 ARG A N 1
ATOM 640 C CA . ARG A 1 81 ? 3.454 -11.807 -3.686 1.00 95.81 81 ARG A CA 1
ATOM 641 C C . ARG A 1 81 ? 4.653 -11.569 -2.762 1.00 95.81 81 ARG A C 1
ATOM 643 O O . ARG A 1 81 ? 4.742 -12.175 -1.706 1.00 95.81 81 ARG A O 1
ATOM 650 N N . HIS A 1 82 ? 5.578 -10.699 -3.161 1.00 94.25 82 HIS A N 1
ATOM 651 C CA . HIS A 1 82 ? 6.707 -10.278 -2.329 1.00 94.25 82 HIS A CA 1
ATOM 652 C C . HIS A 1 82 ? 6.311 -9.216 -1.290 1.00 94.25 82 HIS A C 1
ATOM 654 O O . HIS A 1 82 ? 7.108 -8.895 -0.415 1.00 94.25 82 HIS A O 1
ATOM 660 N N . VAL A 1 83 ? 5.109 -8.640 -1.398 1.00 95.94 83 VAL A N 1
ATOM 661 C CA . VAL A 1 83 ? 4.585 -7.684 -0.421 1.00 95.94 83 VAL A CA 1
ATOM 662 C C . VAL A 1 83 ? 4.259 -8.433 0.870 1.00 95.94 83 VAL A C 1
ATOM 664 O O . VAL A 1 83 ? 3.492 -9.394 0.847 1.00 95.94 83 VAL A O 1
ATOM 667 N N . THR A 1 84 ? 4.825 -7.992 1.992 1.00 95.81 84 THR A N 1
ATOM 668 C CA . THR A 1 84 ? 4.615 -8.595 3.316 1.00 95.81 84 THR A CA 1
ATOM 669 C C . THR A 1 84 ? 3.819 -7.664 4.235 1.00 95.81 84 THR A C 1
ATOM 671 O O . THR A 1 84 ? 3.590 -6.496 3.919 1.00 95.81 84 THR A O 1
ATOM 674 N N . LEU A 1 85 ? 3.387 -8.193 5.383 1.00 95.62 85 LEU A N 1
ATOM 675 C CA . LEU A 1 85 ? 2.756 -7.431 6.470 1.00 95.62 85 LEU A CA 1
ATOM 676 C C . LEU A 1 85 ? 3.737 -7.148 7.620 1.00 95.62 85 LEU A C 1
ATOM 678 O O . LEU A 1 85 ? 3.316 -6.959 8.755 1.00 95.62 85 LEU A O 1
ATOM 682 N N . GLU A 1 86 ? 5.042 -7.160 7.345 1.00 92.06 86 GLU A N 1
ATOM 683 C CA . GLU A 1 86 ? 6.071 -6.944 8.372 1.00 92.06 86 GLU A CA 1
ATOM 684 C C . GLU A 1 86 ? 6.387 -5.459 8.578 1.00 92.06 86 GLU A C 1
ATOM 686 O O . GLU A 1 86 ? 6.688 -5.045 9.694 1.00 92.06 86 GLU A O 1
ATOM 691 N N . ALA A 1 87 ? 6.336 -4.654 7.511 1.00 88.25 87 ALA A N 1
ATOM 692 C CA . ALA A 1 87 ? 6.693 -3.241 7.565 1.00 88.25 87 ALA A CA 1
ATOM 693 C C . ALA A 1 87 ? 6.026 -2.409 6.458 1.00 88.25 87 ALA A C 1
ATOM 695 O O . ALA A 1 87 ? 5.724 -2.896 5.365 1.00 88.25 87 ALA A O 1
ATOM 696 N N . GLY A 1 88 ? 5.874 -1.109 6.725 1.00 92.75 88 GLY A N 1
ATOM 697 C CA . GLY A 1 88 ? 5.318 -0.132 5.791 1.00 92.75 88 GLY A CA 1
ATOM 698 C C . GLY A 1 88 ? 3.790 -0.129 5.773 1.00 92.75 88 GLY A C 1
ATOM 699 O O . GLY A 1 88 ? 3.144 -0.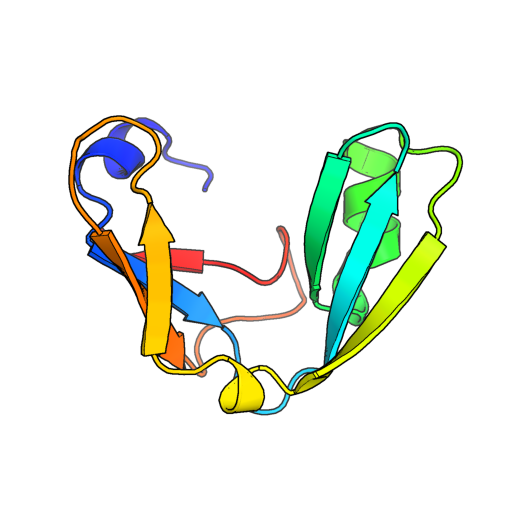327 6.794 1.00 92.75 88 GLY A O 1
ATOM 700 N N . THR A 1 89 ? 3.205 0.120 4.601 1.00 96.38 89 THR A N 1
ATOM 701 C CA . THR A 1 89 ? 1.746 0.268 4.425 1.00 96.38 89 THR A CA 1
ATOM 702 C C . THR A 1 89 ? 1.089 -0.918 3.717 1.00 96.38 89 THR A C 1
ATOM 704 O O . THR A 1 89 ? -0.131 -0.948 3.558 1.00 96.38 89 THR A O 1
ATOM 707 N N . GLY A 1 90 ? 1.886 -1.880 3.238 1.00 96.19 90 GLY A N 1
ATOM 708 C CA . GLY A 1 90 ? 1.429 -2.955 2.352 1.00 96.19 90 GLY A CA 1
ATOM 709 C C . GLY A 1 90 ? 1.225 -2.517 0.896 1.00 96.19 90 GLY A C 1
ATOM 710 O O . GLY A 1 90 ? 0.725 -3.302 0.094 1.00 96.19 90 GLY A O 1
ATOM 711 N N . CYS A 1 91 ? 1.622 -1.289 0.545 1.00 96.88 91 CYS A N 1
ATOM 712 C CA . CYS A 1 91 ? 1.685 -0.776 -0.823 1.00 96.88 91 CYS A CA 1
ATOM 713 C C . CYS A 1 91 ? 3.153 -0.486 -1.167 1.00 96.88 91 CYS A C 1
ATOM 715 O O . CYS A 1 91 ? 3.775 0.393 -0.563 1.00 96.88 91 CYS A O 1
ATOM 717 N N . VAL A 1 92 ? 3.722 -1.218 -2.124 1.00 96.19 92 VAL A N 1
ATOM 718 C CA . VAL A 1 92 ? 5.154 -1.145 -2.453 1.00 96.19 92 VAL A CA 1
ATOM 719 C C . VAL A 1 92 ? 5.340 -0.504 -3.822 1.00 96.19 92 VAL A C 1
ATOM 721 O O . VAL A 1 92 ? 4.990 -1.089 -4.839 1.00 96.19 92 VAL A O 1
ATOM 724 N N . HIS A 1 93 ? 5.897 0.706 -3.868 1.00 94.81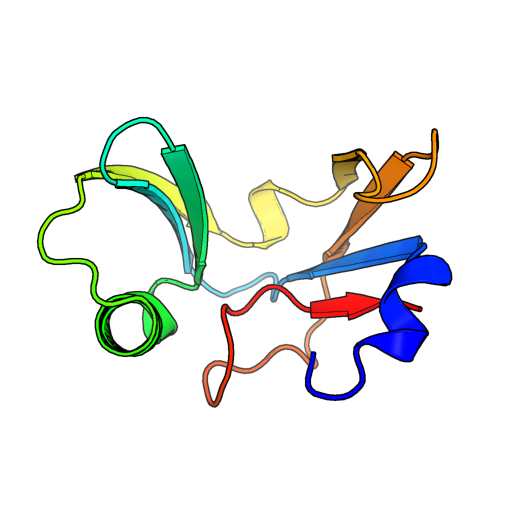 93 HIS A N 1
ATOM 725 C CA . HIS A 1 93 ? 6.266 1.332 -5.144 1.00 94.81 93 HIS A CA 1
ATOM 726 C C . HIS A 1 93 ? 7.318 0.484 -5.885 1.00 94.81 93 HIS A C 1
ATOM 728 O O . HIS A 1 93 ? 8.139 -0.183 -5.256 1.00 94.81 93 HIS A O 1
ATOM 734 N N . THR A 1 94 ? 7.269 0.490 -7.211 1.00 91.31 94 THR A N 1
ATOM 735 C CA . THR A 1 94 ? 8.144 -0.288 -8.095 1.00 91.31 94 THR A CA 1
ATOM 736 C C . THR A 1 94 ? 8.836 0.676 -9.038 1.00 91.31 94 THR A C 1
ATOM 738 O O . THR A 1 94 ? 8.168 1.340 -9.827 1.00 91.31 94 THR A O 1
ATOM 741 N N . ALA A 1 95 ? 10.156 0.765 -8.934 1.00 84.88 95 ALA A N 1
ATOM 742 C CA . ALA A 1 95 ? 11.010 1.682 -9.679 1.00 84.88 95 ALA A CA 1
ATOM 743 C C . ALA A 1 95 ? 12.043 0.915 -10.507 1.00 84.88 95 ALA A C 1
ATOM 745 O O . ALA A 1 95 ? 12.462 -0.169 -10.039 1.00 84.88 95 ALA A O 1
#

Nearest PDB structures (foldseek):
  8c9g-assembly1_A  TM=9.783E-01  e=4.097E-12  Priestia megaterium
  8c9f-assembly1_A  TM=9.600E-01  e=5.896E-11  Priestia megaterium
  8wnj-assembly1_A  TM=9.200E-01  e=2.971E-08  Helicobacter pylori
  1wkb-assembly1_A  TM=7.791E-01  e=5.420E-06  Pyrococcus horikoshii
  1wz2-assembly1_A  TM=7.879E-01  e=3.010E-05  Pyrococcus horikoshii OT3

Sequence (95 aa):
TTTPWTLPANTGICVHPDFDYLLLQTGSEKYVIAKGLLESVAAELGWTDWKVLKEFKGKDIERAVCRHPFFERDSLVINGRHVTLEAGTGCVHTA

Foldseek 3Di:
DVCVVCLVVFAAKEAAQAFKWFFKDADHDTDIFTPLCVVVVCVVVVGPDMGTPDIDGLNVQFQPWDQRPPDRDIYTYHYDNVQDSPDDRRIHTDD